Protein AF-A0A1S3D8G0-F1 (afdb_monomer_lite)

Secondary structure (DSSP, 8-state):
-HHHHHHHHHHHHHHHHH-SPPP-TT--HHHHHHHHHHHHHHHHHHHHHHHHHHHHHHHHHHHHHHHHHHHHHHH-SS---------TTHHHHHHHHHHHHHHHHHHHHHHHTTSSS-----------S--------------

Structure (mmCIF, N/CA/C/O backbone):
data_AF-A0A1S3D8G0-F1
#
_entry.id   AF-A0A1S3D8G0-F1
#
loop_
_atom_site.group_PDB
_atom_site.id
_atom_site.type_symbol
_atom_site.label_atom_id
_atom_site.label_alt_id
_atom_site.label_comp_id
_atom_site.label_asym_id
_atom_site.label_entity_id
_atom_site.label_seq_id
_atom_site.pdbx_PDB_ins_code
_atom_site.Cartn_x
_atom_site.Cartn_y
_atom_site.Cartn_z
_atom_site.occupancy
_atom_site.B_iso_or_equiv
_atom_site.auth_seq_id
_atom_site.auth_comp_id
_atom_site.auth_asym_id
_atom_site.auth_atom_id
_atom_site.pdbx_PDB_model_num
ATOM 1 N N . MET A 1 1 ? 10.151 -13.051 15.481 1.00 60.06 1 MET A N 1
ATOM 2 C CA . MET A 1 1 ? 9.592 -14.112 14.611 1.00 60.06 1 MET A CA 1
ATOM 3 C C . MET A 1 1 ? 8.622 -13.612 13.530 1.00 60.06 1 MET A C 1
ATOM 5 O O . MET A 1 1 ? 8.995 -13.637 12.366 1.00 60.06 1 MET A O 1
ATOM 9 N N . PHE A 1 2 ? 7.398 -13.137 13.826 1.00 65.44 2 PHE A N 1
ATOM 10 C CA . PHE A 1 2 ? 6.428 -12.779 12.756 1.00 65.44 2 PHE A CA 1
ATOM 11 C C . PHE A 1 2 ? 6.858 -11.568 11.900 1.00 65.44 2 PHE A C 1
ATOM 13 O O . PHE A 1 2 ? 6.724 -11.580 10.677 1.00 65.44 2 PHE A O 1
ATOM 20 N N . LYS A 1 3 ? 7.440 -10.540 12.536 1.00 78.00 3 LYS A N 1
ATOM 21 C CA . LYS A 1 3 ? 8.004 -9.365 11.845 1.00 78.00 3 LYS A CA 1
ATOM 22 C C . LYS A 1 3 ? 9.182 -9.737 10.939 1.00 78.00 3 LYS A C 1
ATOM 24 O O . LYS A 1 3 ? 9.267 -9.241 9.822 1.00 78.00 3 LYS A O 1
ATOM 29 N N . GLU A 1 4 ? 10.042 -10.647 11.391 1.00 73.44 4 GLU A N 1
ATOM 30 C CA . GLU A 1 4 ? 11.199 -11.128 10.622 1.00 73.44 4 GLU A CA 1
ATOM 31 C C . GLU A 1 4 ? 10.764 -11.946 9.404 1.00 73.44 4 GLU A C 1
ATOM 33 O O . GLU A 1 4 ? 11.285 -11.723 8.317 1.00 73.44 4 GLU A O 1
ATOM 38 N N . ARG A 1 5 ? 9.738 -12.801 9.537 1.00 79.75 5 ARG A N 1
ATOM 39 C CA . ARG A 1 5 ? 9.145 -13.527 8.398 1.00 79.75 5 ARG A CA 1
ATOM 40 C C . ARG A 1 5 ? 8.551 -12.576 7.355 1.00 79.75 5 ARG A C 1
ATOM 42 O O . ARG A 1 5 ? 8.796 -12.750 6.168 1.00 79.75 5 ARG A O 1
ATOM 49 N N . LYS A 1 6 ? 7.824 -11.537 7.785 1.00 85.19 6 LYS A N 1
ATOM 50 C CA . LYS A 1 6 ? 7.256 -10.526 6.873 1.00 85.19 6 LYS A CA 1
ATOM 51 C C . LYS A 1 6 ? 8.343 -9.692 6.183 1.00 85.19 6 LYS A C 1
ATOM 53 O O . LYS A 1 6 ? 8.212 -9.365 5.008 1.00 85.19 6 LYS A O 1
ATOM 58 N N . ALA A 1 7 ? 9.420 -9.360 6.896 1.00 85.56 7 ALA A N 1
ATOM 59 C CA . ALA A 1 7 ? 10.557 -8.636 6.333 1.00 85.56 7 ALA A CA 1
ATOM 60 C C . ALA A 1 7 ? 11.341 -9.484 5.319 1.00 85.56 7 ALA A C 1
ATOM 62 O O . ALA A 1 7 ? 11.718 -8.969 4.267 1.00 85.56 7 ALA A O 1
ATOM 63 N N . ALA A 1 8 ? 11.546 -10.771 5.609 1.00 87.25 8 ALA A N 1
ATOM 64 C CA . ALA A 1 8 ? 12.176 -11.713 4.690 1.00 87.25 8 ALA A CA 1
ATOM 65 C C . ALA A 1 8 ? 11.347 -11.888 3.410 1.00 87.25 8 ALA A C 1
ATOM 67 O O . ALA A 1 8 ? 11.884 -11.757 2.313 1.00 87.25 8 ALA A O 1
ATOM 68 N N . GLU A 1 9 ? 10.030 -12.066 3.542 1.00 86.69 9 GLU A N 1
ATOM 69 C CA . GLU A 1 9 ? 9.139 -12.174 2.384 1.00 86.69 9 GLU A CA 1
ATOM 70 C C . GLU A 1 9 ? 9.130 -10.884 1.554 1.00 86.69 9 GLU A C 1
ATOM 72 O O . GLU A 1 9 ? 9.236 -10.931 0.332 1.00 86.69 9 GLU A O 1
ATOM 77 N N . ARG A 1 10 ? 9.121 -9.706 2.200 1.00 88.62 10 ARG A N 1
ATOM 78 C CA . ARG A 1 10 ? 9.257 -8.422 1.492 1.00 88.62 10 ARG A CA 1
ATOM 79 C C . ARG A 1 10 ? 10.553 -8.356 0.680 1.00 88.62 10 ARG A C 1
ATOM 81 O O . ARG A 1 10 ? 10.516 -7.890 -0.453 1.00 88.62 10 ARG A O 1
ATOM 88 N N . ARG A 1 11 ? 11.689 -8.790 1.240 1.00 87.88 11 ARG A N 1
ATOM 89 C CA . ARG A 1 11 ? 12.975 -8.804 0.518 1.00 87.88 11 ARG A CA 1
ATOM 90 C C . ARG A 1 11 ? 12.922 -9.741 -0.688 1.00 87.88 11 ARG A C 1
ATOM 92 O O . ARG A 1 11 ? 13.270 -9.310 -1.780 1.00 87.88 11 ARG A O 1
ATOM 99 N N . ARG A 1 12 ? 12.394 -10.954 -0.507 1.00 91.31 12 ARG A N 1
ATOM 100 C CA . ARG A 1 12 ? 12.220 -11.942 -1.581 1.00 91.31 12 ARG A CA 1
ATOM 101 C C . ARG A 1 12 ? 11.355 -11.408 -2.725 1.00 91.31 12 ARG A C 1
ATOM 103 O O . ARG A 1 12 ? 11.719 -11.540 -3.888 1.00 91.31 12 ARG A O 1
ATOM 110 N N . VAL A 1 13 ? 10.226 -10.777 -2.405 1.00 90.69 13 VAL A N 1
ATOM 111 C CA . VAL A 1 13 ? 9.317 -10.205 -3.411 1.00 90.69 13 VAL A CA 1
ATOM 112 C C . VAL A 1 13 ? 9.976 -9.049 -4.166 1.00 90.69 13 VAL A C 1
ATOM 114 O O . VAL A 1 13 ? 9.788 -8.929 -5.374 1.00 90.69 13 VAL A O 1
ATOM 117 N N . ILE A 1 14 ? 10.757 -8.204 -3.483 1.00 88.88 14 ILE A N 1
ATOM 118 C CA . ILE A 1 14 ? 11.502 -7.116 -4.135 1.00 88.88 14 ILE A CA 1
ATOM 119 C C . ILE A 1 14 ? 12.545 -7.684 -5.096 1.00 88.88 14 ILE A C 1
ATOM 121 O O . ILE A 1 14 ? 12.621 -7.229 -6.230 1.00 88.88 14 ILE A O 1
ATOM 125 N N . GLU A 1 15 ? 13.304 -8.689 -4.674 1.00 88.25 15 GLU A N 1
ATOM 126 C CA . GLU A 1 15 ? 14.321 -9.331 -5.509 1.00 88.25 15 GLU A CA 1
ATOM 127 C C . GLU A 1 15 ? 13.706 -9.966 -6.764 1.00 88.25 15 GLU A C 1
ATOM 129 O O . GLU A 1 15 ? 14.164 -9.710 -7.876 1.00 88.25 15 GLU A O 1
ATOM 134 N N . GLN A 1 16 ? 12.592 -10.691 -6.609 1.00 88.00 16 GLN A N 1
ATOM 135 C CA . GLN A 1 16 ? 11.857 -11.277 -7.733 1.00 88.00 16 GLN A CA 1
ATOM 136 C C . GLN A 1 16 ? 11.293 -10.228 -8.696 1.00 88.00 16 GLN A C 1
ATOM 138 O O . GLN A 1 16 ? 11.291 -10.441 -9.905 1.00 88.00 16 GLN A O 1
ATOM 143 N N . ARG A 1 17 ? 10.787 -9.101 -8.178 1.00 86.06 17 ARG A N 1
ATOM 144 C CA . ARG A 1 17 ? 10.196 -8.049 -9.015 1.00 86.06 17 ARG A CA 1
ATOM 145 C C . ARG A 1 17 ? 11.259 -7.205 -9.701 1.00 86.06 17 ARG A C 1
ATOM 147 O O . ARG A 1 17 ? 11.118 -6.927 -10.886 1.00 86.06 17 ARG A O 1
ATOM 154 N N . CYS A 1 18 ? 12.286 -6.760 -8.987 1.00 82.62 18 CYS A N 1
ATOM 155 C CA . CYS A 1 18 ? 13.296 -5.854 -9.529 1.00 82.62 18 CYS A CA 1
ATOM 156 C C . CYS A 1 18 ? 14.277 -6.574 -10.462 1.00 82.62 18 CYS A C 1
ATOM 158 O O . CYS A 1 18 ? 14.665 -5.983 -11.469 1.00 82.62 18 CYS A O 1
ATOM 160 N N . GLY A 1 19 ? 14.592 -7.846 -10.191 1.00 82.31 19 GLY A N 1
ATOM 161 C CA . GLY A 1 19 ? 15.568 -8.613 -10.961 1.00 82.31 19 GLY A CA 1
ATOM 162 C C . GLY A 1 19 ? 16.979 -8.020 -10.886 1.00 82.31 19 GLY A C 1
ATOM 163 O O . GLY A 1 19 ? 17.267 -7.132 -10.081 1.00 82.31 19 GLY A O 1
ATOM 164 N N . THR A 1 20 ? 17.869 -8.525 -11.733 1.00 78.75 20 THR A N 1
ATOM 165 C CA . THR A 1 20 ? 19.237 -8.022 -11.893 1.00 78.75 20 THR A CA 1
ATOM 166 C C . THR A 1 20 ? 19.276 -6.783 -12.788 1.00 78.75 20 THR A C 1
ATOM 168 O O . THR A 1 20 ? 18.467 -6.633 -13.707 1.00 78.75 20 THR A O 1
ATOM 171 N N . HIS A 1 21 ? 20.226 -5.881 -12.525 1.00 78.06 21 HIS A N 1
ATOM 172 C CA . HIS A 1 21 ? 20.441 -4.700 -13.361 1.00 78.06 21 HIS A CA 1
ATOM 173 C C . HIS A 1 21 ? 20.746 -5.133 -14.803 1.00 78.06 21 HIS A C 1
ATOM 175 O O . HIS A 1 21 ? 21.559 -6.024 -15.022 1.00 78.06 21 HIS A O 1
ATOM 181 N N . LYS A 1 22 ? 20.103 -4.499 -15.791 1.00 79.31 22 LYS A N 1
ATOM 182 C CA . LYS A 1 22 ? 20.498 -4.642 -17.200 1.00 79.31 22 LYS A CA 1
ATOM 183 C C . LYS A 1 22 ? 21.872 -4.007 -17.418 1.00 79.31 22 LYS A C 1
ATOM 185 O O . LYS A 1 22 ? 22.004 -2.821 -17.131 1.00 79.31 22 LYS A O 1
ATOM 190 N N . ASP A 1 23 ? 22.846 -4.750 -17.929 1.00 78.12 23 ASP A N 1
ATOM 191 C CA . ASP A 1 23 ? 24.174 -4.212 -18.235 1.00 78.12 23 ASP A CA 1
ATOM 192 C C . ASP A 1 23 ? 24.108 -3.274 -19.448 1.00 78.12 23 ASP A C 1
ATOM 194 O O . ASP A 1 23 ? 23.691 -3.670 -20.535 1.00 78.12 23 ASP A O 1
ATOM 198 N N . TRP A 1 24 ? 24.511 -2.017 -19.263 1.00 78.00 24 TRP A N 1
ATOM 199 C CA . TRP A 1 24 ? 24.519 -0.985 -20.311 1.00 78.00 24 TRP A CA 1
ATOM 200 C C . TRP A 1 24 ? 25.929 -0.477 -20.640 1.00 78.00 24 TRP A C 1
ATOM 202 O O . TRP A 1 24 ? 26.101 0.280 -21.588 1.00 78.00 24 TRP A O 1
ATOM 212 N N . THR A 1 25 ? 26.951 -0.903 -19.891 1.00 79.69 25 THR A N 1
ATOM 213 C CA . THR A 1 25 ? 28.324 -0.379 -19.996 1.00 79.69 25 THR A CA 1
ATOM 214 C C . THR A 1 25 ? 29.057 -0.824 -21.266 1.00 79.69 25 THR A C 1
ATOM 216 O O . THR A 1 25 ? 29.891 -0.081 -21.766 1.00 79.69 25 THR A O 1
ATOM 219 N N . ASN A 1 26 ? 28.721 -1.996 -21.814 1.00 81.62 26 ASN A N 1
ATOM 220 C CA . ASN A 1 26 ? 29.308 -2.533 -23.053 1.00 81.62 26 ASN A CA 1
ATOM 221 C C . ASN A 1 26 ? 28.277 -2.649 -24.194 1.00 81.62 26 ASN A C 1
ATOM 223 O O . ASN A 1 26 ? 28.483 -3.415 -25.134 1.00 81.62 26 ASN A O 1
ATOM 227 N N . ALA A 1 27 ? 27.143 -1.950 -24.092 1.00 83.25 27 ALA A N 1
ATOM 228 C CA . ALA A 1 27 ? 26.067 -2.015 -25.079 1.00 83.25 27 ALA A CA 1
ATOM 229 C C . ALA A 1 27 ? 26.240 -0.960 -26.186 1.00 83.25 27 ALA A C 1
ATOM 231 O O . ALA A 1 27 ? 26.810 0.106 -25.966 1.00 83.25 27 ALA A O 1
ATOM 232 N N . ASP A 1 28 ? 25.711 -1.247 -27.374 1.00 90.31 28 ASP A N 1
ATOM 233 C CA . ASP A 1 28 ? 25.608 -0.291 -28.475 1.00 90.31 28 ASP A CA 1
ATOM 234 C C . ASP A 1 28 ? 24.540 0.783 -28.201 1.00 90.31 28 ASP A C 1
ATOM 236 O O . ASP A 1 28 ? 23.595 0.580 -27.434 1.00 90.31 28 ASP A O 1
ATOM 240 N N . GLU A 1 29 ? 24.661 1.936 -28.864 1.00 88.06 29 GLU A N 1
ATOM 241 C CA . GLU A 1 29 ? 23.786 3.096 -28.648 1.00 88.06 29 GLU A CA 1
ATOM 242 C C . GLU A 1 29 ? 22.297 2.785 -28.897 1.00 88.06 29 GLU A C 1
ATOM 244 O O . GLU A 1 29 ? 21.418 3.297 -28.193 1.00 88.06 29 GLU A O 1
ATOM 249 N N . ALA A 1 30 ? 21.987 1.908 -29.858 1.00 90.38 30 ALA A N 1
ATOM 250 C CA . ALA A 1 30 ? 20.611 1.497 -30.122 1.00 90.38 30 ALA A CA 1
ATOM 251 C C . ALA A 1 30 ? 20.048 0.641 -28.973 1.00 90.38 30 ALA A C 1
ATOM 253 O O . ALA A 1 30 ? 18.915 0.867 -28.532 1.00 90.38 30 ALA A O 1
ATOM 254 N N . THR A 1 31 ? 20.842 -0.284 -28.430 1.00 88.44 31 THR A N 1
ATOM 255 C CA . THR A 1 31 ? 20.462 -1.080 -27.252 1.00 88.44 31 THR A CA 1
ATOM 256 C C . THR A 1 31 ? 20.302 -0.222 -26.001 1.00 88.44 31 THR A C 1
ATOM 258 O O . THR A 1 31 ? 19.327 -0.403 -25.270 1.00 88.44 31 THR A O 1
ATOM 261 N N . VAL A 1 32 ? 21.180 0.760 -25.772 1.00 89.56 32 VAL A N 1
ATOM 262 C CA . VAL A 1 32 ? 21.053 1.695 -24.638 1.00 89.56 32 VAL A CA 1
ATOM 263 C C . VAL A 1 32 ? 19.741 2.481 -24.720 1.00 89.56 32 VAL A C 1
ATOM 265 O O . VAL A 1 32 ? 18.985 2.533 -23.747 1.00 89.56 32 VAL A O 1
ATOM 268 N N . ASN A 1 33 ? 19.406 3.022 -25.894 1.00 91.69 33 ASN A N 1
ATOM 269 C CA . ASN A 1 33 ? 18.148 3.743 -26.107 1.00 91.69 33 ASN A CA 1
ATOM 270 C C . ASN A 1 33 ? 16.911 2.857 -25.898 1.00 91.69 33 ASN A C 1
ATOM 272 O O . ASN A 1 33 ? 15.905 3.307 -25.342 1.00 91.69 33 ASN A O 1
ATOM 276 N N . LYS A 1 34 ? 16.972 1.589 -26.319 1.00 92.19 34 LYS A N 1
ATOM 277 C CA . LYS A 1 34 ? 15.896 0.620 -26.083 1.00 92.19 34 LYS A CA 1
ATOM 278 C C . LYS A 1 34 ? 15.709 0.342 -24.590 1.00 92.19 34 LYS A C 1
ATOM 280 O O . LYS A 1 34 ? 14.582 0.399 -24.103 1.00 92.19 34 LYS A O 1
ATOM 285 N N . ILE A 1 35 ? 16.800 0.103 -23.858 1.00 90.25 35 ILE A N 1
ATOM 286 C CA . ILE A 1 35 ? 16.771 -0.128 -22.406 1.00 90.25 35 ILE A CA 1
ATOM 287 C C . ILE A 1 35 ? 16.15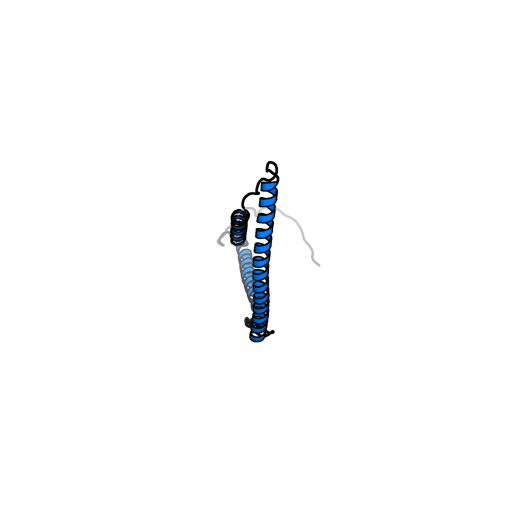9 1.072 -21.677 1.00 90.25 35 ILE A C 1
ATOM 289 O O . ILE A 1 35 ? 15.321 0.883 -20.797 1.00 90.25 35 ILE A O 1
ATOM 293 N N . LEU A 1 36 ? 16.534 2.297 -22.055 1.00 91.44 36 LEU A N 1
ATOM 294 C CA . LEU A 1 36 ? 16.008 3.511 -21.433 1.00 91.44 36 LEU A CA 1
ATOM 295 C C . LEU A 1 36 ? 14.487 3.636 -21.605 1.00 91.44 36 LEU A C 1
ATOM 297 O O . LEU A 1 36 ? 13.785 3.902 -20.630 1.00 91.44 36 LEU A O 1
ATOM 301 N N . LYS A 1 37 ? 13.974 3.399 -22.819 1.00 93.88 37 LYS A N 1
ATOM 302 C CA . LYS A 1 37 ? 12.527 3.428 -23.096 1.00 93.88 37 LYS A CA 1
ATOM 303 C C . LYS A 1 37 ? 11.777 2.368 -22.293 1.00 93.88 37 LYS A C 1
ATOM 305 O O . LYS A 1 37 ? 10.794 2.683 -21.634 1.00 93.88 37 LYS A O 1
ATOM 310 N N . GLU A 1 38 ? 12.290 1.139 -22.264 1.00 92.06 38 GLU A N 1
ATOM 311 C CA . GLU A 1 38 ? 11.687 0.054 -21.481 1.00 92.06 38 GLU A CA 1
ATOM 312 C C . GLU A 1 38 ? 11.655 0.361 -19.974 1.00 92.06 38 GLU A C 1
ATOM 314 O O . GLU A 1 38 ? 10.673 0.050 -19.297 1.00 92.06 38 GLU A O 1
ATOM 319 N N . LEU A 1 39 ? 12.718 0.963 -19.429 1.00 91.31 39 LEU A N 1
ATOM 320 C CA . LEU A 1 39 ? 12.766 1.376 -18.023 1.00 91.31 39 LEU A CA 1
ATOM 321 C C . LEU A 1 39 ? 11.781 2.508 -17.731 1.00 91.31 39 LEU A C 1
ATOM 323 O O . LEU A 1 39 ? 11.130 2.480 -16.687 1.00 91.31 39 LEU A O 1
ATOM 327 N N . TRP A 1 40 ? 11.654 3.469 -18.645 1.00 94.38 40 TRP A N 1
ATOM 328 C CA . TRP A 1 40 ? 10.708 4.572 -18.521 1.00 94.38 40 TRP A CA 1
ATOM 329 C C . TRP A 1 40 ? 9.257 4.083 -18.519 1.00 94.38 40 TRP A C 1
ATOM 331 O O . TRP A 1 40 ? 8.513 4.387 -17.587 1.00 94.38 40 TRP A O 1
ATOM 341 N N . ASP A 1 41 ? 8.878 3.252 -19.491 1.00 95.62 41 ASP A N 1
ATOM 342 C CA . ASP A 1 41 ? 7.528 2.685 -19.584 1.00 95.62 41 ASP A CA 1
ATOM 343 C C . ASP A 1 41 ? 7.189 1.854 -18.341 1.00 95.62 41 ASP A C 1
ATOM 345 O O . ASP A 1 41 ? 6.090 1.934 -17.781 1.00 95.62 41 ASP A O 1
ATOM 349 N N . ARG A 1 42 ? 8.168 1.082 -17.854 1.00 93.38 42 ARG A N 1
ATOM 350 C CA . ARG A 1 42 ? 8.032 0.307 -16.622 1.00 93.38 42 ARG A CA 1
ATOM 351 C C . ARG A 1 42 ? 7.840 1.205 -15.400 1.00 93.38 42 ARG A C 1
ATOM 353 O O . ARG A 1 42 ? 6.982 0.906 -14.573 1.00 93.38 42 ARG A O 1
ATOM 360 N N . ALA A 1 43 ? 8.631 2.267 -15.265 1.00 93.50 43 ALA A N 1
ATOM 361 C CA . ALA A 1 43 ? 8.526 3.205 -14.151 1.00 93.50 43 ALA A CA 1
ATOM 362 C C . ALA A 1 43 ? 7.173 3.926 -14.159 1.00 93.50 43 ALA A C 1
ATOM 364 O O . ALA A 1 43 ? 6.511 3.987 -13.125 1.00 93.50 43 ALA A O 1
ATOM 365 N N . PHE A 1 44 ? 6.726 4.385 -15.329 1.00 96.25 44 PHE A N 1
ATOM 366 C CA . PHE A 1 44 ? 5.428 5.032 -15.503 1.00 96.25 44 PHE A CA 1
ATOM 367 C C . PHE A 1 44 ? 4.273 4.124 -15.063 1.00 96.25 44 PHE A C 1
ATOM 369 O O . PHE A 1 44 ? 3.425 4.528 -14.267 1.00 96.25 44 PHE A O 1
ATOM 376 N N . LYS A 1 45 ? 4.276 2.862 -15.511 1.00 95.50 45 LYS A N 1
ATOM 377 C CA . LYS A 1 45 ? 3.257 1.884 -15.112 1.00 95.50 45 LYS A CA 1
ATOM 378 C C . LYS A 1 45 ? 3.269 1.617 -13.604 1.00 95.50 45 LYS A C 1
ATOM 380 O O . LYS A 1 45 ? 2.212 1.592 -12.981 1.00 95.50 45 LYS A O 1
ATOM 385 N N . LEU A 1 46 ? 4.454 1.441 -13.015 1.00 94.81 46 LEU A N 1
ATOM 386 C CA . LEU A 1 46 ? 4.595 1.208 -11.575 1.00 94.81 46 LEU A CA 1
ATOM 387 C C . LEU A 1 46 ? 4.113 2.400 -10.741 1.00 94.81 46 LEU A C 1
ATOM 389 O O . LEU A 1 46 ? 3.517 2.186 -9.689 1.00 94.81 46 LEU A O 1
ATOM 393 N N . GLU A 1 47 ? 4.350 3.633 -11.192 1.00 95.75 47 GLU A N 1
ATOM 394 C CA . GLU A 1 47 ? 3.863 4.825 -10.493 1.00 95.75 47 GLU A CA 1
ATOM 395 C C . GLU A 1 47 ? 2.332 4.916 -10.547 1.00 95.75 47 GLU A C 1
ATOM 397 O O . GLU A 1 47 ? 1.712 5.209 -9.528 1.00 95.75 47 GLU A O 1
ATOM 402 N N . SER A 1 48 ? 1.713 4.576 -11.684 1.00 96.12 48 SER A N 1
ATOM 403 C CA . SER A 1 48 ? 0.249 4.482 -11.789 1.00 96.12 48 SER A CA 1
ATOM 404 C C . SER A 1 48 ? -0.323 3.445 -10.818 1.00 96.12 48 SER A C 1
ATOM 406 O O . SER A 1 48 ? -1.219 3.756 -10.040 1.00 96.12 48 SER A O 1
ATOM 408 N N . GLU A 1 49 ? 0.224 2.225 -10.810 1.00 95.69 49 GLU A N 1
ATOM 409 C CA . GLU A 1 49 ? -0.228 1.156 -9.906 1.00 95.69 49 GLU A CA 1
ATOM 410 C C . GLU A 1 49 ? -0.037 1.537 -8.428 1.00 95.69 49 GLU A C 1
ATOM 412 O O . GLU A 1 49 ? -0.880 1.242 -7.578 1.00 95.69 49 GLU A O 1
ATOM 417 N N . LYS A 1 50 ? 1.075 2.207 -8.105 1.00 96.25 50 LYS A N 1
ATOM 418 C CA . LYS A 1 50 ? 1.343 2.724 -6.761 1.00 96.25 50 LYS A CA 1
ATOM 419 C C . LYS A 1 50 ? 0.309 3.773 -6.363 1.00 96.25 50 LYS A C 1
ATOM 421 O O . LYS A 1 50 ? -0.197 3.705 -5.246 1.00 96.25 50 LYS A O 1
ATOM 426 N N . TYR A 1 51 ? -0.005 4.714 -7.250 1.00 96.75 51 TYR A N 1
ATOM 427 C CA . TYR A 1 51 ? -0.988 5.757 -6.982 1.00 96.75 51 TYR A CA 1
ATOM 428 C C . TYR A 1 51 ? -2.365 5.163 -6.658 1.00 96.75 51 TYR A C 1
ATOM 430 O O . TYR A 1 51 ? -2.954 5.513 -5.634 1.00 96.75 51 TYR A O 1
ATOM 438 N N . ASP A 1 52 ? -2.838 4.202 -7.455 1.00 96.00 52 ASP A N 1
ATOM 439 C CA . ASP A 1 52 ? -4.121 3.529 -7.214 1.00 96.00 52 ASP A CA 1
ATOM 440 C C . ASP A 1 52 ? -4.155 2.853 -5.833 1.00 96.00 52 ASP A C 1
ATOM 442 O O . ASP A 1 52 ? -5.118 2.995 -5.071 1.00 96.00 52 ASP A O 1
ATOM 446 N N . LEU A 1 53 ? -3.069 2.163 -5.464 1.00 96.25 53 LEU A N 1
ATOM 447 C CA . LEU A 1 53 ? -2.928 1.541 -4.146 1.00 96.25 53 LEU A CA 1
ATOM 448 C C . LEU A 1 53 ? -2.910 2.567 -3.009 1.00 96.25 53 LEU A C 1
ATOM 450 O O . LEU A 1 53 ? -3.519 2.326 -1.966 1.00 96.25 53 LEU A O 1
ATOM 454 N N . GLU A 1 54 ? -2.234 3.702 -3.187 1.00 96.50 54 GLU A N 1
ATOM 455 C CA . GLU A 1 54 ? -2.207 4.777 -2.194 1.00 96.50 54 GLU A CA 1
ATOM 456 C C . GLU A 1 54 ? -3.594 5.381 -1.972 1.00 96.50 54 GLU A C 1
ATOM 458 O O . GLU A 1 54 ? -3.970 5.637 -0.827 1.00 96.50 54 GLU A O 1
ATOM 463 N N . ILE A 1 55 ? -4.379 5.573 -3.034 1.00 97.56 55 ILE A N 1
ATOM 464 C CA . ILE A 1 55 ? -5.754 6.068 -2.921 1.00 97.56 55 ILE A CA 1
ATOM 465 C C . ILE A 1 55 ? -6.623 5.076 -2.147 1.00 97.56 55 ILE A C 1
ATOM 467 O O . ILE A 1 55 ? -7.295 5.471 -1.191 1.00 97.56 55 ILE A O 1
ATOM 471 N N . ILE A 1 56 ? -6.562 3.786 -2.492 1.00 96.50 56 ILE A N 1
ATOM 472 C CA . ILE A 1 56 ? -7.290 2.737 -1.762 1.00 96.50 56 ILE A CA 1
ATOM 473 C C . ILE A 1 56 ? -6.880 2.734 -0.286 1.00 96.50 56 ILE A C 1
ATOM 475 O O . ILE A 1 56 ? -7.737 2.677 0.596 1.00 96.50 56 ILE A O 1
ATOM 479 N N . PHE A 1 57 ? -5.580 2.826 -0.004 1.00 97.19 57 PHE A N 1
ATOM 480 C CA . PHE A 1 57 ? -5.063 2.855 1.358 1.00 97.19 57 PHE A CA 1
ATOM 481 C C . PHE A 1 57 ? -5.596 4.054 2.151 1.00 97.19 57 PHE A C 1
ATOM 483 O O . PHE A 1 57 ? -6.084 3.867 3.262 1.00 97.19 57 PHE A O 1
ATOM 490 N N . ARG A 1 58 ? -5.591 5.261 1.571 1.00 96.56 58 ARG A N 1
ATOM 491 C CA . ARG A 1 58 ? -6.119 6.476 2.221 1.00 96.56 58 ARG A CA 1
ATOM 492 C C . ARG A 1 58 ? -7.604 6.358 2.551 1.00 96.56 58 ARG A C 1
ATOM 494 O O . ARG A 1 58 ? -8.016 6.716 3.650 1.00 96.56 58 ARG A O 1
ATOM 501 N N . VAL A 1 59 ? -8.403 5.823 1.625 1.00 96.94 59 VAL A N 1
ATOM 502 C CA . VAL A 1 59 ? -9.836 5.578 1.859 1.00 96.94 59 VAL A CA 1
ATOM 503 C C . VAL A 1 59 ? -10.026 4.597 3.015 1.00 96.94 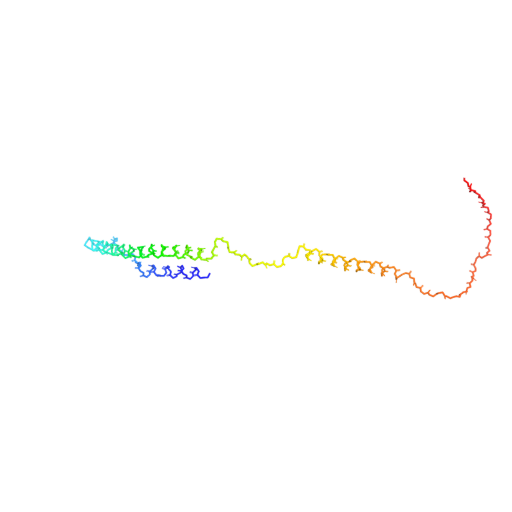59 VAL A C 1
ATOM 505 O O . VAL A 1 59 ? -10.845 4.830 3.900 1.00 96.94 59 VAL A O 1
ATOM 508 N N . LYS A 1 60 ? -9.229 3.525 3.049 1.00 97.06 60 LYS A N 1
ATOM 509 C CA . LYS A 1 60 ? -9.280 2.528 4.123 1.00 97.06 60 LYS A CA 1
ATOM 510 C C . LYS A 1 60 ? -8.823 3.092 5.469 1.00 97.06 60 LYS A C 1
ATOM 512 O O . LYS A 1 60 ? -9.420 2.756 6.487 1.00 97.06 60 LYS A O 1
ATOM 517 N N . GLU A 1 61 ? -7.815 3.961 5.506 1.00 97.00 61 GLU A N 1
ATOM 518 C CA . GLU A 1 61 ? -7.410 4.651 6.739 1.00 97.00 61 GLU A CA 1
ATOM 519 C C . GLU A 1 61 ? -8.500 5.586 7.269 1.00 97.00 61 GLU A C 1
ATOM 521 O O . GLU A 1 61 ? -8.751 5.610 8.479 1.00 97.00 61 GLU A O 1
ATOM 526 N N . ALA A 1 62 ? -9.175 6.321 6.382 1.00 96.19 62 ALA A N 1
ATOM 527 C CA . ALA A 1 62 ? -10.309 7.158 6.757 1.00 96.19 62 ALA A CA 1
ATOM 528 C C . ALA A 1 62 ? -11.452 6.307 7.336 1.00 96.19 62 ALA A C 1
ATOM 530 O O . ALA A 1 62 ? -11.935 6.596 8.429 1.00 96.19 62 ALA A O 1
ATOM 531 N N . GLU A 1 63 ? -11.803 5.203 6.669 1.00 96.31 63 GLU A N 1
ATOM 532 C CA . GLU A 1 63 ? -12.819 4.247 7.127 1.00 96.31 63 GLU A CA 1
ATOM 533 C C . GLU A 1 63 ? -12.477 3.667 8.511 1.00 96.31 63 GLU A C 1
ATOM 535 O O . GLU A 1 63 ? -13.318 3.647 9.407 1.00 96.31 63 GLU A O 1
ATOM 540 N N . ILE A 1 64 ? -11.224 3.256 8.735 1.00 95.75 64 ILE A N 1
ATOM 541 C CA . ILE A 1 64 ? -10.760 2.765 10.043 1.00 95.75 64 ILE A CA 1
ATOM 542 C C . ILE A 1 64 ? -10.871 3.854 11.113 1.00 95.75 64 ILE A C 1
ATOM 544 O O . ILE A 1 64 ? -11.266 3.570 12.244 1.00 95.75 64 ILE A O 1
ATOM 548 N N . THR A 1 65 ? -10.499 5.090 10.785 1.00 95.00 65 THR A N 1
ATOM 549 C CA . THR A 1 65 ? -10.559 6.217 11.725 1.00 95.00 65 THR A CA 1
ATOM 550 C C . THR A 1 65 ? -11.998 6.506 12.131 1.00 95.00 65 THR A C 1
ATOM 552 O O . THR A 1 65 ? -12.282 6.660 13.320 1.00 95.00 65 THR A O 1
ATOM 555 N N . GLU A 1 66 ? -12.913 6.504 11.166 1.00 93.94 66 GLU A N 1
ATOM 556 C CA . GLU A 1 66 ? -14.334 6.710 11.415 1.00 93.94 66 GLU A CA 1
ATOM 557 C C . GLU A 1 66 ? -14.948 5.568 12.233 1.00 93.94 66 GLU A C 1
ATOM 559 O O . GLU A 1 66 ? -15.588 5.820 13.255 1.00 93.94 66 GLU A O 1
ATOM 564 N N . LEU A 1 67 ? -14.673 4.311 11.878 1.00 92.44 67 LEU A N 1
ATOM 565 C CA . LEU A 1 67 ? -15.126 3.156 12.657 1.00 92.44 67 LEU A CA 1
ATOM 566 C C . LEU A 1 67 ? -14.570 3.175 14.087 1.00 92.44 67 LEU A C 1
ATOM 568 O O . LEU A 1 67 ? -15.293 2.883 15.039 1.00 92.44 67 LEU A O 1
ATOM 572 N N . ASN A 1 68 ? -13.304 3.558 14.271 1.00 90.06 68 ASN A N 1
ATOM 573 C CA . ASN A 1 68 ? -12.719 3.717 15.602 1.00 90.06 68 ASN A CA 1
ATOM 574 C C . ASN A 1 68 ? -13.421 4.818 16.406 1.00 90.06 68 ASN A C 1
ATOM 576 O O . ASN A 1 68 ? -13.642 4.643 17.605 1.00 90.06 68 ASN A O 1
ATOM 580 N N . ALA A 1 69 ? -13.787 5.937 15.774 1.00 88.38 69 ALA A N 1
ATOM 581 C CA . ALA A 1 69 ? -14.555 6.993 16.425 1.00 88.38 69 ALA A CA 1
ATOM 582 C C . ALA A 1 69 ? -15.942 6.489 16.858 1.00 88.38 69 ALA A C 1
ATOM 584 O O . ALA A 1 69 ? -16.304 6.659 18.021 1.00 88.38 69 ALA A O 1
ATOM 585 N N . GLN A 1 70 ? -16.664 5.786 15.979 1.00 87.88 70 GLN A N 1
ATOM 586 C CA . GLN A 1 70 ? -17.973 5.194 16.287 1.00 87.88 70 GLN A CA 1
ATOM 587 C C . GLN A 1 70 ? -17.891 4.176 17.432 1.00 87.88 70 GLN A C 1
ATOM 589 O O . GLN A 1 70 ? -18.681 4.222 18.372 1.00 87.88 70 GLN A O 1
ATOM 594 N N . VAL A 1 71 ? -16.899 3.279 17.411 1.00 84.88 71 VAL A N 1
ATOM 595 C CA . VAL A 1 71 ? -16.683 2.304 18.493 1.00 84.88 71 VAL A CA 1
ATOM 596 C C . VAL A 1 71 ? -16.359 3.001 19.815 1.00 84.88 71 VAL A C 1
ATOM 598 O O . VAL A 1 71 ? -16.803 2.545 20.869 1.00 84.88 71 VAL A O 1
ATOM 601 N N . ASN A 1 72 ? -15.602 4.097 19.787 1.00 81.00 72 ASN A N 1
ATOM 602 C CA . ASN A 1 72 ? -15.290 4.868 20.989 1.00 81.00 72 ASN A CA 1
ATOM 603 C C . ASN A 1 72 ? -16.509 5.617 21.544 1.00 81.00 72 ASN A C 1
ATOM 605 O O . ASN A 1 72 ? -16.662 5.679 22.764 1.00 81.00 72 ASN A O 1
ATOM 609 N N . ASP A 1 73 ? -17.380 6.138 20.680 1.00 79.31 73 ASP A N 1
ATOM 610 C CA . ASP A 1 73 ? -18.640 6.762 21.093 1.00 79.31 73 ASP A CA 1
ATOM 611 C C . ASP A 1 73 ? -19.587 5.724 21.725 1.00 79.31 73 ASP A C 1
ATOM 613 O O . ASP A 1 73 ? -20.070 5.908 22.842 1.00 79.31 73 ASP A O 1
ATOM 617 N N . LEU A 1 74 ? -19.715 4.544 21.100 1.00 71.31 74 LEU A N 1
ATOM 618 C CA . LEU A 1 74 ? -20.509 3.414 21.606 1.00 71.31 74 LEU A CA 1
ATOM 619 C C . LEU A 1 74 ? -19.985 2.838 22.927 1.00 71.31 74 LEU A C 1
ATOM 621 O O . LEU A 1 74 ? -20.763 2.436 23.792 1.00 71.31 74 LEU A O 1
ATOM 625 N N . ARG A 1 75 ? -18.661 2.764 23.101 1.00 66.75 75 ARG A N 1
ATOM 626 C CA . ARG A 1 75 ? -18.043 2.272 24.346 1.00 66.75 75 ARG A CA 1
ATOM 627 C C . ARG A 1 75 ? -18.076 3.305 25.471 1.00 66.75 75 ARG A C 1
ATOM 629 O O . ARG A 1 75 ? -17.828 2.932 26.619 1.00 66.75 75 ARG A O 1
ATOM 636 N N . GLY A 1 76 ? -18.402 4.557 25.147 1.00 66.06 76 GLY A N 1
ATOM 637 C CA . GLY A 1 76 ? -18.396 5.690 26.054 1.00 66.06 76 GLY A CA 1
ATOM 638 C C . GLY A 1 76 ? -16.980 6.076 26.481 1.00 66.06 76 GLY A C 1
ATOM 639 O O . GLY A 1 76 ? -16.155 5.246 26.863 1.00 66.06 76 GLY A O 1
ATOM 640 N N . LYS A 1 77 ? -16.709 7.385 26.530 1.00 68.25 77 LYS A N 1
ATOM 641 C CA . LYS A 1 77 ? -15.455 7.953 27.070 1.00 68.25 77 LYS A CA 1
ATOM 642 C C . LYS A 1 77 ? -15.165 7.499 28.515 1.00 68.25 77 LYS A C 1
ATOM 644 O O . LYS A 1 77 ? -14.033 7.585 28.984 1.00 68.25 77 LYS A O 1
ATOM 649 N N . PHE A 1 78 ? -16.193 7.006 29.208 1.00 59.25 78 PHE A N 1
ATOM 650 C CA . PHE A 1 78 ? -16.138 6.453 30.552 1.00 59.25 78 PHE A CA 1
ATOM 651 C C . PHE A 1 78 ? -16.485 4.957 30.538 1.00 59.25 78 PHE A C 1
ATOM 653 O O . PHE A 1 78 ? -17.601 4.547 30.859 1.00 59.25 78 PHE A O 1
ATOM 660 N N . ILE A 1 79 ? -15.505 4.126 30.180 1.00 68.38 79 ILE A N 1
ATOM 661 C CA . ILE A 1 79 ? -15.603 2.673 30.351 1.00 68.38 79 ILE A CA 1
ATOM 662 C C . ILE A 1 79 ? -15.694 2.404 31.855 1.00 68.38 79 ILE A C 1
ATOM 664 O O . ILE A 1 79 ? -14.687 2.531 32.550 1.00 68.38 79 ILE A O 1
ATOM 668 N N . LYS A 1 80 ? -16.885 2.052 32.364 1.00 64.69 80 LYS A N 1
ATOM 669 C CA . LYS A 1 80 ? -17.097 1.738 33.786 1.00 64.69 80 LYS A CA 1
ATOM 670 C C . LYS A 1 80 ? -16.143 0.603 34.178 1.00 64.69 80 LYS A C 1
ATOM 672 O O . LYS A 1 80 ? -16.366 -0.536 33.759 1.00 64.69 80 LYS A O 1
ATOM 677 N N . PRO A 1 81 ? -15.081 0.874 34.958 1.00 75.69 81 PRO A N 1
ATOM 678 C CA . PRO A 1 81 ? -14.137 -0.164 35.327 1.00 75.69 81 PRO A CA 1
ATOM 679 C C . PRO A 1 81 ? -14.887 -1.220 36.135 1.00 75.69 81 PRO A C 1
ATOM 681 O O . PRO A 1 81 ? -15.717 -0.881 36.983 1.00 75.69 81 PRO A O 1
ATOM 684 N N . THR A 1 82 ? -14.612 -2.500 35.895 1.00 71.19 82 THR A N 1
ATOM 685 C CA . THR A 1 82 ? -15.182 -3.570 36.719 1.00 71.19 82 THR A CA 1
ATOM 686 C C . THR A 1 82 ? -14.744 -3.340 38.162 1.00 71.19 82 THR A C 1
ATOM 688 O O . THR A 1 82 ? -13.549 -3.412 38.466 1.00 71.19 82 THR A O 1
ATOM 691 N N . LEU A 1 83 ? -15.695 -3.015 39.039 1.00 69.12 83 LEU A N 1
ATOM 692 C CA . LEU A 1 83 ? -15.427 -2.729 40.444 1.00 69.12 83 LEU A CA 1
ATOM 693 C C . LEU A 1 83 ? -14.866 -3.989 41.108 1.00 69.12 83 LEU A C 1
ATOM 695 O O . LEU A 1 83 ? -15.599 -4.923 41.424 1.00 69.12 83 LEU A O 1
ATOM 699 N N . LYS A 1 84 ? -13.548 -4.023 41.319 1.00 71.56 84 LYS A N 1
ATOM 700 C CA . LYS A 1 84 ? -12.925 -5.041 42.167 1.00 71.56 84 LYS A CA 1
ATOM 701 C C . LYS A 1 84 ? -13.289 -4.728 43.618 1.00 71.56 84 LYS A C 1
ATOM 703 O O . LYS A 1 84 ? -13.204 -3.574 44.033 1.00 71.56 84 LYS A O 1
ATOM 708 N N . LYS A 1 85 ? -13.690 -5.738 44.399 1.00 75.00 85 LYS A N 1
ATOM 709 C CA . LYS A 1 85 ? -13.944 -5.599 45.842 1.00 75.00 85 LYS A CA 1
ATOM 710 C C . LYS A 1 85 ? -12.621 -5.290 46.543 1.00 75.00 85 LYS A C 1
ATOM 712 O O . LYS A 1 85 ? -11.872 -6.192 46.897 1.00 75.00 85 LYS A O 1
ATOM 717 N N . VAL A 1 86 ? -12.310 -4.006 46.702 1.00 64.19 86 VAL A N 1
ATOM 718 C CA . VAL A 1 86 ? -11.110 -3.560 47.414 1.00 64.19 86 VAL A CA 1
ATOM 719 C C . VAL A 1 86 ? -11.485 -3.336 48.878 1.00 64.19 86 VAL A C 1
ATOM 721 O O . VAL A 1 86 ? -11.969 -2.274 49.261 1.00 64.19 86 VAL A O 1
ATOM 724 N N . SER A 1 87 ? -11.308 -4.357 49.714 1.00 72.25 87 SER A N 1
ATOM 725 C CA . SER A 1 87 ? -11.387 -4.197 51.166 1.00 72.25 87 SER A CA 1
ATOM 726 C C . SER A 1 87 ? -10.179 -3.382 51.644 1.00 72.25 87 SER A C 1
ATOM 728 O O . SER A 1 87 ? -9.036 -3.824 51.525 1.00 72.25 87 SER A O 1
ATOM 730 N N . LYS A 1 88 ? -10.409 -2.182 52.200 1.00 66.00 88 LYS A N 1
ATOM 731 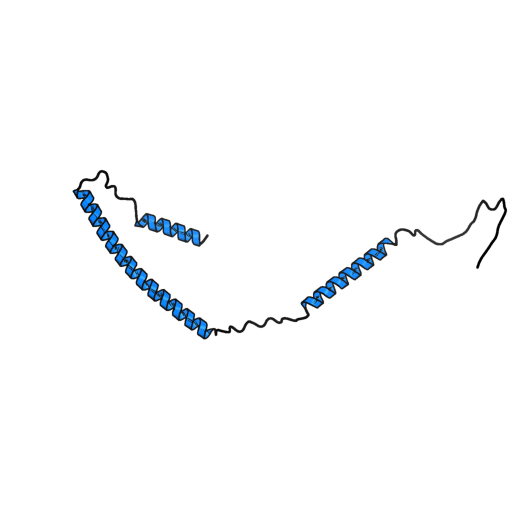C CA . LYS A 1 88 ? -9.347 -1.280 52.705 1.00 66.00 88 LYS A CA 1
ATOM 732 C C . LYS A 1 88 ? -8.465 -1.911 53.801 1.00 66.00 88 LYS A C 1
ATOM 734 O O . LYS A 1 88 ? -7.385 -1.389 54.083 1.00 66.00 88 LYS A O 1
ATOM 739 N N . TYR A 1 89 ? -8.902 -3.013 54.418 1.00 60.00 89 TYR A N 1
ATOM 740 C CA . TYR A 1 89 ? -8.283 -3.585 55.619 1.00 60.00 89 TYR A CA 1
ATOM 741 C C . TYR A 1 89 ? -7.818 -5.044 55.480 1.00 60.00 89 TYR A C 1
ATOM 743 O O . TYR A 1 89 ? -7.076 -5.520 56.336 1.00 60.00 89 TYR A O 1
ATOM 751 N N . GLU A 1 90 ? -8.156 -5.743 54.395 1.00 61.16 90 GLU A N 1
ATOM 752 C CA . GLU A 1 90 ? -7.816 -7.168 54.210 1.00 61.16 90 GLU A CA 1
ATOM 753 C C . GLU A 1 90 ? -6.296 -7.402 54.135 1.00 61.16 90 GLU A C 1
ATOM 755 O O . GLU A 1 90 ? -5.743 -8.253 54.834 1.00 61.16 90 GLU A O 1
ATOM 760 N N . ASN A 1 91 ? -5.579 -6.518 53.434 1.00 61.28 91 ASN A N 1
ATOM 761 C CA . ASN A 1 91 ? -4.113 -6.553 53.346 1.00 61.28 91 ASN A CA 1
ATOM 762 C C . ASN A 1 91 ? -3.393 -6.164 54.654 1.00 61.28 91 ASN A C 1
ATOM 764 O O . ASN A 1 91 ? -2.195 -6.422 54.799 1.00 61.28 91 ASN A O 1
ATOM 768 N N . LYS A 1 92 ? -4.092 -5.536 55.611 1.00 59.34 92 LYS A N 1
ATOM 769 C CA . LYS A 1 92 ? -3.545 -5.213 56.942 1.00 59.34 92 LYS A CA 1
ATOM 770 C C . LYS A 1 92 ? -3.745 -6.368 57.930 1.00 59.34 92 LYS A C 1
ATOM 772 O O . LYS A 1 92 ? -2.868 -6.593 58.760 1.00 59.34 92 LYS A O 1
ATOM 777 N N . PHE A 1 93 ? -4.824 -7.141 57.796 1.00 56.12 93 PHE A N 1
ATOM 778 C CA . PHE A 1 93 ? -5.102 -8.297 58.656 1.00 56.12 93 PHE A CA 1
ATOM 779 C C . PHE A 1 93 ? -4.159 -9.478 58.378 1.00 56.12 93 PHE A C 1
ATOM 781 O O . PHE A 1 93 ? -3.619 -10.076 59.309 1.00 56.12 93 PHE A O 1
ATOM 788 N N . ALA A 1 94 ? -3.849 -9.738 57.104 1.00 60.25 94 ALA A N 1
ATOM 789 C CA . ALA A 1 94 ? -2.891 -10.778 56.717 1.00 60.25 94 ALA A CA 1
ATOM 790 C C . ALA A 1 94 ? -1.469 -10.525 57.269 1.00 60.25 94 ALA A C 1
ATOM 792 O O . ALA A 1 94 ? -0.741 -11.465 57.591 1.00 60.25 94 ALA A O 1
ATOM 793 N N . LYS A 1 95 ? -1.069 -9.254 57.432 1.00 59.28 95 LYS A N 1
ATOM 794 C CA . LYS A 1 95 ? 0.213 -8.885 58.061 1.00 59.28 95 LYS A CA 1
ATOM 795 C C . LYS A 1 95 ? 0.208 -9.078 59.581 1.00 59.28 95 LYS A C 1
ATOM 797 O O . LYS A 1 95 ? 1.255 -9.395 60.142 1.00 59.28 95 LYS A O 1
ATOM 802 N N . LEU A 1 96 ? -0.940 -8.909 60.241 1.00 58.34 96 LEU A N 1
ATOM 803 C CA . LEU A 1 96 ? -1.062 -9.107 61.688 1.00 58.34 96 LEU A CA 1
ATOM 804 C C . LEU A 1 96 ? -0.986 -10.596 62.065 1.00 58.34 96 LEU A C 1
ATOM 806 O O . LEU A 1 96 ? -0.310 -10.950 63.027 1.00 58.34 96 LEU A O 1
ATOM 810 N N . GLN A 1 97 ? -1.601 -11.472 61.264 1.00 61.22 97 GLN A N 1
ATOM 811 C CA . GLN A 1 97 ? -1.569 -12.922 61.496 1.00 61.22 97 GLN A CA 1
ATOM 812 C C . GLN A 1 97 ? -0.168 -13.523 61.306 1.00 61.22 97 GLN A C 1
ATOM 814 O O . GLN A 1 97 ? 0.261 -14.337 62.122 1.00 61.22 97 GLN A O 1
ATOM 819 N N . LYS A 1 98 ? 0.594 -13.069 60.297 1.00 61.78 98 LYS 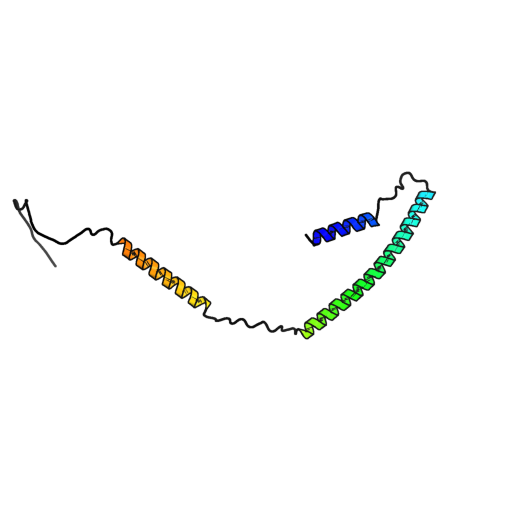A N 1
ATOM 820 C CA . LYS A 1 98 ? 1.986 -13.517 60.096 1.00 61.78 98 LYS A CA 1
ATOM 821 C C . LYS A 1 98 ? 2.902 -13.143 61.269 1.00 61.78 98 LYS A C 1
ATOM 823 O O . LYS A 1 98 ? 3.672 -13.982 61.722 1.00 61.78 98 LYS A O 1
ATOM 828 N N . LYS A 1 99 ? 2.760 -11.932 61.824 1.00 61.41 99 LYS A N 1
ATOM 829 C CA . LYS A 1 99 ? 3.531 -11.504 63.006 1.00 61.41 99 LYS A CA 1
ATOM 830 C C . LYS A 1 99 ? 3.151 -12.256 64.286 1.00 61.41 99 LYS A C 1
ATOM 832 O O . LYS A 1 99 ? 4.023 -12.516 65.108 1.00 61.41 99 LYS A O 1
ATOM 837 N N . ALA A 1 100 ? 1.880 -12.617 64.462 1.00 58.94 100 ALA A N 1
ATOM 838 C CA . ALA A 1 100 ? 1.433 -13.393 65.620 1.00 58.94 100 ALA A CA 1
ATOM 839 C C . ALA A 1 100 ? 1.947 -14.846 65.587 1.00 58.94 100 ALA A C 1
ATOM 841 O O . ALA A 1 1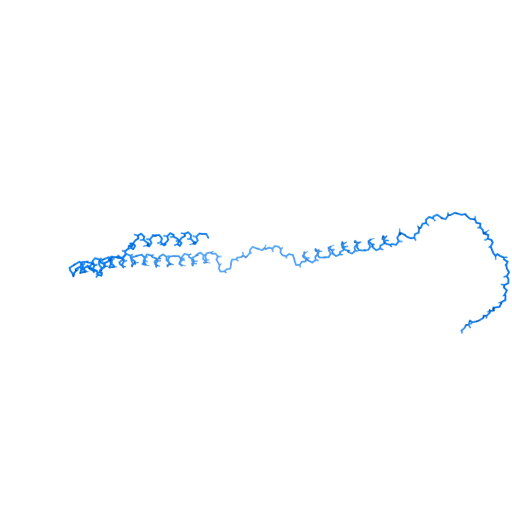00 ? 2.318 -15.395 66.627 1.00 58.94 100 ALA A O 1
ATOM 842 N N . ALA A 1 101 ? 2.023 -15.445 64.394 1.00 60.69 101 ALA A N 1
ATOM 843 C CA . ALA A 1 101 ? 2.621 -16.764 64.195 1.00 60.69 101 ALA A CA 1
ATOM 844 C C . ALA A 1 101 ? 4.145 -16.748 64.434 1.00 60.69 101 ALA A C 1
ATOM 846 O O . ALA A 1 101 ? 4.660 -17.609 65.143 1.00 60.69 101 ALA A O 1
ATOM 847 N N . GLU A 1 102 ? 4.863 -15.732 63.935 1.00 60.00 102 GLU A N 1
ATOM 848 C CA . GLU A 1 102 ? 6.309 -15.567 64.177 1.00 60.00 102 GLU A CA 1
ATOM 849 C C . GLU A 1 102 ? 6.650 -15.276 65.651 1.00 60.00 102 GLU A C 1
ATOM 851 O O . GLU A 1 102 ? 7.660 -15.768 66.163 1.00 60.00 102 GLU A O 1
ATOM 856 N N . PHE A 1 103 ? 5.810 -14.511 66.361 1.00 59.03 103 PHE A N 1
ATOM 857 C CA . PHE A 1 103 ? 6.011 -14.210 67.783 1.00 59.03 103 PHE A CA 1
ATOM 858 C C . PHE A 1 103 ? 5.823 -15.448 68.674 1.00 59.03 103 PHE A C 1
ATOM 860 O O . PHE A 1 103 ? 6.650 -15.694 69.555 1.00 59.03 103 PHE A O 1
ATOM 867 N N . ASN A 1 104 ? 4.799 -16.270 68.409 1.00 65.50 104 ASN A N 1
ATOM 868 C CA . ASN A 1 104 ? 4.607 -17.540 69.119 1.00 65.50 104 ASN A CA 1
ATOM 869 C C . ASN A 1 104 ? 5.773 -18.513 68.882 1.00 65.50 104 ASN A C 1
ATOM 871 O O . ASN A 1 104 ? 6.284 -19.095 69.838 1.00 65.50 104 ASN A O 1
ATOM 875 N N . PHE A 1 105 ? 6.270 -18.621 67.644 1.00 57.66 105 PHE A N 1
ATOM 876 C CA . PHE A 1 105 ? 7.382 -19.521 67.312 1.00 57.66 105 PHE A CA 1
ATOM 877 C C . PHE A 1 105 ? 8.692 -19.127 68.018 1.00 57.66 105 PHE A C 1
ATOM 879 O O . PHE A 1 105 ? 9.412 -19.972 68.554 1.00 57.66 105 PHE A O 1
ATOM 886 N N . ARG A 1 106 ? 9.008 -17.824 68.079 1.00 66.38 106 ARG A N 1
ATOM 887 C CA . ARG A 1 106 ? 10.249 -17.336 68.705 1.00 66.38 106 ARG A CA 1
ATOM 888 C C . ARG A 1 106 ? 10.234 -17.430 70.230 1.00 66.38 106 ARG A C 1
ATOM 890 O O . ARG A 1 106 ? 11.285 -17.689 70.821 1.00 66.38 106 ARG A O 1
ATOM 897 N N . ASN A 1 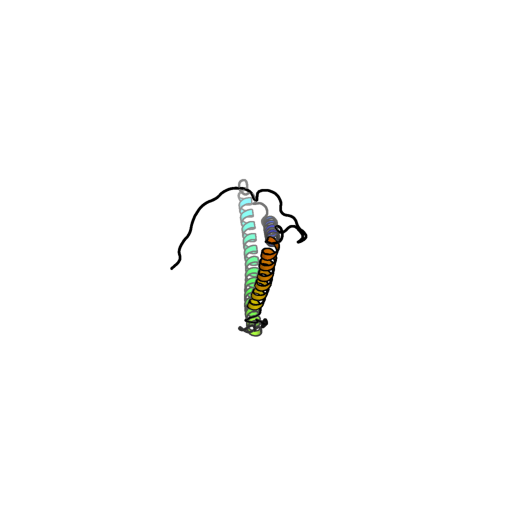107 ? 9.076 -17.251 70.864 1.00 66.75 107 ASN A N 1
ATOM 898 C CA . ASN A 1 107 ? 8.948 -17.454 72.307 1.00 66.75 107 ASN A CA 1
ATOM 899 C C . ASN A 1 107 ? 9.067 -18.936 72.686 1.00 66.75 107 ASN A C 1
ATOM 901 O O . ASN A 1 107 ? 9.761 -19.252 73.649 1.00 66.75 107 ASN A O 1
ATOM 905 N N . GLN A 1 108 ? 8.494 -19.849 71.896 1.00 62.56 108 GLN A N 1
ATOM 906 C CA . GLN A 1 108 ? 8.596 -21.290 72.145 1.00 62.56 108 GLN A CA 1
ATOM 907 C C . GLN A 1 108 ? 10.045 -21.801 72.009 1.00 62.56 108 GLN A C 1
ATOM 909 O O . GLN A 1 108 ? 10.517 -22.553 72.857 1.00 62.56 108 GLN A O 1
ATOM 914 N N . LEU A 1 109 ? 10.813 -21.295 71.036 1.00 58.62 109 LEU A N 1
ATOM 915 C CA . LEU A 1 109 ? 12.245 -21.607 70.879 1.00 58.62 109 LEU A CA 1
ATOM 916 C C . LEU A 1 109 ? 13.137 -21.045 72.006 1.00 58.62 109 LEU A C 1
ATOM 918 O O . LEU A 1 109 ? 14.170 -21.637 72.322 1.00 58.62 109 LEU A O 1
ATOM 922 N N . LYS A 1 110 ? 12.766 -19.915 72.629 1.00 60.53 110 LYS A N 1
ATOM 923 C CA . LYS A 1 110 ? 13.501 -19.354 73.782 1.00 60.53 110 LYS A CA 1
ATOM 924 C C . LYS A 1 110 ? 13.307 -20.164 75.067 1.00 60.53 110 LYS A C 1
ATOM 926 O O . LYS A 1 110 ? 14.204 -20.159 75.905 1.00 60.53 110 LYS A O 1
ATOM 931 N N . VAL A 1 111 ? 12.176 -20.854 75.222 1.00 58.94 111 VAL A N 1
ATOM 932 C CA . VAL A 1 111 ? 11.898 -21.703 76.396 1.00 58.94 111 VAL A CA 1
ATOM 933 C C . VAL A 1 111 ? 12.655 -23.032 76.311 1.00 58.94 111 VAL A C 1
ATOM 935 O O . VAL A 1 111 ? 13.143 -23.525 77.325 1.00 58.94 111 VAL A O 1
ATOM 938 N N . VAL A 1 112 ? 12.832 -23.579 75.106 1.00 54.41 112 VAL A N 1
ATOM 939 C CA . VAL A 1 112 ? 13.492 -24.884 74.912 1.00 54.41 112 VAL A CA 1
ATOM 940 C C . VAL A 1 112 ? 15.006 -24.828 75.181 1.00 54.41 112 VAL A C 1
ATOM 942 O O . VAL A 1 112 ? 15.576 -25.814 75.627 1.00 54.41 112 VAL A O 1
ATOM 945 N N . LYS A 1 113 ? 15.660 -23.662 75.064 1.00 55.50 113 LYS A N 1
ATOM 946 C CA . LYS A 1 113 ? 17.096 -23.498 75.394 1.00 55.50 113 LYS A CA 1
ATOM 947 C C . LYS A 1 113 ? 17.429 -23.386 76.894 1.00 55.50 113 LYS A C 1
ATOM 949 O O . LYS A 1 113 ? 18.590 -23.182 77.230 1.00 55.50 113 LYS A O 1
ATOM 954 N N . LYS A 1 114 ? 16.451 -23.498 77.803 1.00 58.97 114 LYS A N 1
ATOM 955 C CA . LYS A 1 114 ? 16.685 -23.521 79.266 1.00 58.97 114 LYS A CA 1
ATOM 956 C C . LYS A 1 114 ? 16.479 -24.897 79.919 1.00 58.97 114 LYS A C 1
ATOM 958 O O . LYS A 1 114 ? 16.550 -24.981 81.138 1.00 58.97 114 LYS A O 1
ATOM 963 N N . LYS A 1 115 ? 16.248 -25.968 79.151 1.00 53.03 115 LYS A N 1
ATOM 964 C CA . LYS A 1 115 ? 16.006 -27.324 79.687 1.00 53.03 115 LYS A CA 1
ATOM 965 C C . LYS A 1 115 ? 17.055 -28.366 79.263 1.00 53.03 115 LYS A C 1
ATOM 967 O O . LYS A 1 115 ? 16.707 -29.513 79.037 1.00 53.03 115 LYS A O 1
ATOM 972 N N . GLU A 1 116 ? 18.329 -27.982 79.181 1.00 39.41 116 GLU A N 1
ATOM 973 C CA . GLU A 1 116 ? 19.451 -28.939 79.043 1.00 39.41 116 GLU A CA 1
ATOM 974 C C . GLU A 1 116 ? 20.526 -28.783 80.144 1.00 39.41 116 GLU A C 1
ATOM 976 O O . GLU A 1 116 ? 21.636 -29.273 80.002 1.00 39.41 116 GLU A O 1
ATOM 981 N N . PHE A 1 117 ? 20.210 -28.133 81.274 1.00 34.78 117 PHE A N 1
ATOM 982 C CA . PHE A 1 117 ? 21.072 -28.120 82.472 1.00 34.78 117 PHE A CA 1
ATOM 983 C C . PHE A 1 117 ? 20.250 -28.270 83.761 1.00 34.78 117 PHE A C 1
ATOM 985 O O . PHE A 1 117 ? 20.184 -27.373 84.596 1.00 34.78 117 PHE A O 1
ATOM 992 N N . THR A 1 118 ? 19.566 -29.401 83.911 1.00 35.38 118 THR A N 1
ATOM 993 C CA . THR A 1 118 ? 19.100 -29.911 85.216 1.00 35.38 118 THR A CA 1
ATOM 994 C C . THR A 1 118 ? 18.864 -31.407 85.062 1.00 35.38 118 THR A C 1
ATOM 996 O O . THR A 1 118 ? 17.788 -31.855 84.674 1.00 35.38 118 THR A O 1
ATOM 999 N N . LEU A 1 119 ? 19.952 -32.151 85.257 1.00 42.34 119 LEU A N 1
ATOM 1000 C CA . LEU A 1 119 ? 19.945 -33.592 85.445 1.00 42.34 119 LEU A CA 1
ATOM 1001 C C . LEU A 1 119 ? 19.319 -33.886 86.820 1.00 42.34 119 LEU A C 1
ATOM 1003 O O . LEU A 1 119 ? 19.712 -33.262 87.801 1.00 42.34 119 LEU A O 1
ATOM 1007 N N . GLU A 1 120 ? 18.343 -34.791 86.803 1.00 34.34 120 GLU A N 1
ATOM 1008 C CA . GLU A 1 120 ? 18.006 -35.813 87.805 1.00 34.34 120 GLU A CA 1
ATOM 1009 C C . GLU A 1 120 ? 17.782 -35.457 89.289 1.00 34.34 120 GLU A C 1
ATOM 1011 O O . GLU A 1 120 ? 18.639 -34.946 89.999 1.00 34.34 120 GLU A O 1
ATOM 1016 N N . GLU A 1 121 ? 16.581 -35.858 89.719 1.00 34.09 121 GLU A N 1
ATOM 1017 C CA . GLU A 1 121 ? 16.246 -36.542 90.975 1.00 34.09 121 GLU A CA 1
ATOM 1018 C C . GLU A 1 121 ? 16.770 -35.988 92.307 1.00 34.09 121 GLU A C 1
ATOM 1020 O O . GLU A 1 121 ? 17.901 -36.180 92.744 1.00 34.09 121 GLU A O 1
ATOM 1025 N N . GLU A 1 122 ? 15.818 -35.427 93.045 1.00 38.75 122 GLU A N 1
ATOM 1026 C CA . GLU A 1 122 ? 15.820 -35.383 94.499 1.00 38.75 122 GLU A CA 1
ATOM 1027 C C . GLU A 1 122 ? 15.662 -36.818 95.058 1.00 38.75 122 GLU A C 1
ATOM 1029 O O . GLU A 1 122 ? 14.558 -37.354 95.040 1.00 38.75 122 GLU A O 1
ATOM 1034 N N . GLU A 1 123 ? 16.725 -37.441 95.589 1.00 35.62 123 GLU A N 1
ATOM 1035 C CA . GLU A 1 123 ? 16.603 -38.340 96.755 1.00 35.62 123 GLU A CA 1
ATOM 1036 C C . GLU A 1 123 ? 17.938 -38.649 97.484 1.00 35.62 123 GLU A C 1
ATOM 1038 O O . GLU A 1 123 ? 18.889 -39.166 96.908 1.00 35.62 123 GLU A O 1
ATOM 1043 N N . LYS A 1 124 ? 17.900 -38.439 98.813 1.00 35.66 124 LYS A N 1
ATOM 1044 C CA . LYS A 1 124 ? 18.613 -39.135 99.916 1.00 35.66 124 LYS A CA 1
ATOM 1045 C C . LYS A 1 124 ? 20.097 -38.855 100.248 1.00 35.66 124 LYS A C 1
ATOM 1047 O O . LYS A 1 124 ? 21.034 -39.304 99.609 1.00 35.66 124 LYS A O 1
ATOM 1052 N N . GLU A 1 125 ? 20.240 -38.232 101.427 1.00 47.62 125 GLU A N 1
ATOM 1053 C CA . GLU A 1 125 ? 21.124 -38.573 102.562 1.00 47.62 125 GLU A CA 1
ATOM 1054 C C . GLU A 1 125 ? 22.584 -39.021 102.324 1.00 47.62 125 GLU A C 1
ATOM 1056 O O . GLU A 1 125 ? 22.850 -40.170 101.980 1.00 47.62 125 GLU A O 1
ATOM 1061 N N . LYS A 1 126 ? 23.533 -38.179 102.771 1.00 42.53 126 LYS A N 1
ATOM 1062 C CA . LYS A 1 126 ? 24.515 -38.427 103.866 1.00 42.53 126 LYS A CA 1
ATOM 1063 C C . LYS A 1 126 ? 25.675 -37.430 103.754 1.00 42.53 126 LYS A C 1
ATOM 1065 O O . LYS A 1 126 ? 26.325 -37.338 102.721 1.00 42.53 126 LYS A O 1
ATOM 1070 N N . LYS A 1 127 ? 25.972 -36.696 104.831 1.00 46.88 127 LYS A N 1
ATOM 1071 C CA . LYS A 1 127 ? 27.223 -35.918 104.938 1.00 46.88 127 LYS A CA 1
ATOM 1072 C C . LYS A 1 127 ? 28.402 -36.872 105.152 1.00 46.88 127 LYS A C 1
ATOM 1074 O O . LYS A 1 127 ? 28.260 -37.772 105.984 1.00 46.88 127 LYS A O 1
ATOM 1079 N N . PRO A 1 128 ? 29.573 -36.610 104.541 1.00 46.91 128 PRO A N 1
ATOM 1080 C CA . PRO A 1 128 ? 30.798 -36.846 105.308 1.00 46.91 128 PRO A CA 1
ATOM 1081 C C . PRO A 1 128 ? 31.965 -35.857 105.092 1.00 46.91 128 PRO A C 1
ATOM 1083 O O . PRO A 1 128 ? 32.081 -35.169 104.084 1.00 46.91 128 PRO A O 1
ATOM 1086 N N . GLU A 1 129 ? 32.808 -35.864 106.132 1.00 52.19 129 GLU A N 1
ATOM 1087 C CA . GLU A 1 129 ? 34.235 -35.518 106.256 1.00 52.19 129 GLU A CA 1
ATOM 1088 C C . GLU A 1 129 ? 34.777 -34.161 105.774 1.00 52.19 129 GLU A C 1
ATOM 1090 O O . GLU A 1 129 ? 35.550 -34.085 104.831 1.00 52.19 129 GLU A O 1
ATOM 1095 N N . TRP A 1 130 ? 34.509 -33.098 106.542 1.00 49.19 130 TRP A N 1
ATOM 1096 C CA . TRP A 1 130 ? 35.569 -32.187 107.043 1.00 49.19 130 TRP A CA 1
ATOM 1097 C C . TRP A 1 130 ? 35.091 -31.287 108.204 1.00 49.19 130 TRP A C 1
ATOM 1099 O O . TRP A 1 130 ? 35.601 -30.193 108.425 1.00 49.19 130 TRP A O 1
ATOM 1109 N N . THR A 1 131 ? 34.144 -31.759 109.028 1.00 55.88 131 THR A N 1
ATOM 1110 C CA . THR A 1 131 ? 33.688 -31.089 110.265 1.00 55.88 131 THR A CA 1
ATOM 1111 C C . THR A 1 131 ? 34.745 -31.081 111.383 1.00 55.88 131 THR A C 1
ATOM 1113 O O . THR A 1 131 ? 34.412 -31.317 112.543 1.00 55.88 131 THR A O 1
ATOM 1116 N N . LYS A 1 132 ? 36.024 -30.833 111.083 1.00 51.62 132 LYS A N 1
ATOM 1117 C CA . LYS A 1 132 ? 37.058 -30.599 112.094 1.00 51.62 132 LYS A CA 1
ATOM 1118 C C . LYS A 1 132 ? 38.133 -29.634 111.580 1.00 51.62 132 LYS A C 1
ATOM 1120 O O . LYS A 1 132 ? 38.987 -30.017 110.794 1.00 51.62 132 LYS A O 1
ATOM 1125 N N . VAL A 1 133 ? 38.096 -28.433 112.163 1.00 35.94 133 VAL A N 1
ATOM 1126 C CA . VAL A 1 133 ? 39.203 -27.689 112.808 1.00 35.94 133 VAL A CA 1
ATOM 1127 C C . VAL A 1 133 ? 39.336 -26.235 112.335 1.00 35.94 133 VAL A C 1
ATOM 1129 O O . VAL A 1 133 ? 39.762 -25.983 111.218 1.00 35.94 133 VAL A O 1
ATOM 1132 N N . GLY A 1 134 ? 39.068 -25.327 113.289 1.00 34.56 134 GLY A N 1
ATOM 1133 C CA . GLY A 1 134 ? 39.662 -23.988 113.454 1.00 34.56 134 GLY A CA 1
ATOM 1134 C C . GLY A 1 134 ? 39.170 -22.925 112.469 1.00 34.56 134 GLY A C 1
ATOM 1135 O O . GLY A 1 134 ? 39.311 -23.082 111.273 1.00 34.56 134 GLY A O 1
ATOM 1136 N N . GLY A 1 135 ? 38.599 -21.791 112.852 1.00 31.38 135 GLY A N 1
ATOM 1137 C CA . GLY A 1 135 ? 38.646 -21.062 114.107 1.00 31.38 135 GLY A CA 1
ATOM 1138 C C . GLY A 1 135 ? 38.791 -19.578 113.754 1.00 31.38 135 GLY A C 1
ATOM 1139 O O . GLY A 1 135 ? 39.621 -19.234 112.924 1.00 31.38 135 GLY A O 1
ATOM 1140 N N . ASP A 1 136 ? 38.012 -18.749 114.449 1.00 31.30 136 ASP A N 1
ATOM 1141 C CA . ASP A 1 136 ? 38.265 -17.327 114.717 1.00 31.30 136 ASP A CA 1
ATOM 1142 C C . ASP A 1 136 ? 37.779 -16.241 113.717 1.00 31.30 136 ASP A C 1
ATOM 1144 O O . ASP A 1 136 ? 38.349 -16.042 112.652 1.00 31.30 136 ASP A O 1
ATOM 1148 N N . LYS A 1 137 ? 36.780 -15.481 114.219 1.00 30.33 137 LYS A N 1
ATOM 1149 C CA . LYS A 1 137 ? 36.530 -14.017 114.112 1.00 30.33 137 LYS A CA 1
ATOM 1150 C C . LYS A 1 137 ? 36.213 -13.420 112.734 1.00 30.33 137 LYS A C 1
ATOM 1152 O O . LYS A 1 137 ? 36.859 -13.714 111.749 1.00 30.33 137 LYS A O 1
ATOM 1157 N N . GLY A 1 138 ? 35.272 -12.495 112.572 1.00 33.12 138 GLY A N 1
ATOM 1158 C CA . GLY A 1 138 ? 34.400 -11.695 113.444 1.00 33.12 138 GLY A CA 1
ATOM 1159 C C . GLY A 1 138 ? 33.522 -10.851 112.493 1.00 33.12 138 GLY A C 1
ATOM 1160 O O . GLY A 1 138 ? 33.956 -10.568 111.380 1.00 33.12 138 GLY A O 1
ATOM 1161 N N . LYS A 1 139 ? 32.214 -10.723 112.756 1.00 29.66 139 LYS A N 1
ATOM 1162 C CA . LYS A 1 139 ? 31.556 -9.518 113.320 1.00 29.66 139 LYS A CA 1
ATOM 1163 C C . LYS A 1 139 ? 31.725 -8.255 112.462 1.00 29.66 139 LYS A C 1
ATOM 1165 O O . LYS A 1 139 ? 32.844 -7.816 112.245 1.00 29.66 139 LYS A O 1
ATOM 1170 N N . GLU A 1 140 ? 30.639 -7.772 111.858 1.00 29.72 140 GLU A N 1
ATOM 1171 C CA . GLU A 1 140 ? 29.786 -6.617 112.279 1.00 29.72 140 GLU A CA 1
ATOM 1172 C C . GLU A 1 140 ? 29.887 -5.599 111.121 1.00 29.72 140 GLU A C 1
ATOM 1174 O O . GLU A 1 140 ? 30.894 -5.614 110.419 1.00 29.72 140 GLU A O 1
ATOM 1179 N N . GLU A 1 141 ? 28.956 -4.729 110.742 1.00 31.39 141 GLU A N 1
ATOM 1180 C CA . GLU A 1 141 ? 27.631 -4.208 111.142 1.00 31.39 141 GLU A CA 1
ATOM 1181 C C . GLU A 1 141 ? 27.174 -3.436 109.869 1.00 31.39 141 GLU A C 1
ATOM 1183 O O . GLU A 1 141 ? 28.020 -2.965 109.108 1.00 31.39 141 GLU A O 1
ATOM 1188 N N . GLU A 1 142 ? 25.941 -3.494 109.366 1.00 31.03 142 GLU A N 1
ATOM 1189 C CA . GLU A 1 142 ? 24.687 -2.854 109.809 1.00 31.03 142 GLU A CA 1
ATOM 1190 C C . GLU A 1 142 ? 24.680 -1.305 109.842 1.00 31.03 142 GLU A C 1
ATOM 1192 O O . GLU A 1 142 ? 25.585 -0.679 110.382 1.00 31.03 142 GLU A O 1
ATOM 1197 N N . SER A 1 143 ? 23.561 -0.758 109.328 1.00 34.72 143 SER A N 1
ATOM 1198 C CA . SER A 1 143 ? 23.045 0.631 109.332 1.00 34.72 143 SER A CA 1
ATOM 1199 C C . SER A 1 143 ? 23.544 1.624 108.282 1.00 34.72 143 SER A C 1
ATOM 1201 O O . SER A 1 143 ? 24.686 2.117 108.368 1.00 34.72 143 SER A O 1
#

pLDDT: mean 71.46, std 21.0, range [29.66, 97.56]

InterPro domains:
  IPR001978 Troponin [PF00992] (3-113)
  IPR038077 Troponin domain superfamily [G3DSA:1.20.5.350] (1-130)
  IPR038077 Troponin domain superfamily [SSF90250] (3-123)
  IPR050875 Troponin I [PTHR13738] (4-133)

Sequence (143 aa):
MFKERKAAERRRVIEQRCGTHKDWTNADEATVNKILKELWDRAFKLESEKYDLEIIFRVKEAEITELNAQVNDLRGKFIKPTLKKVSKYENKFAKLQKKAAEFNFRNQLKVVKKKEFTLEEEEKEKKPEWTKVGGDKGKEEES

Foldseek 3Di:
DVVVVVVVVVVVVCCVVVDDDDDDPPDDPVVNVVVVVVVVVVVVVVVVVVVVVVVVVVVVVVVVVVVVVVVDVVCDPCNPPDDDPDDVCPVVVVVVVVVVVVVVVVVVVVVVVVPPPDDDDDDDDDDDDDPDDDDDDDDDDDD

Radius of gyration: 49.86 Å; chains: 1; bounding box: 60×47×145 Å

Organism: Diaphorina citri (NCBI:txid121845)